Protein AF-A0A662JNM7-F1 (afdb_monomer_lite)

Sequence (121 aa):
MSRSAKPIIVDSPDFQAFLNYARSYYFTLAKLAWDVAQKLADECGIPKDRAIYVWGKVFETFSSPLRYLYNEWDLLPPDYKEKFMSEELKEEIEKAAQEIIAKHVGPLEATSREQPPEETS

pLDDT: mean 78.45, std 18.15, range [36.72, 96.5]

Radius of gyration: 25.41 Å; chains: 1; bounding box: 47×36×95 Å

Foldseek 3Di:
DDDPPDDDPCPDQLNQLLVQVLVVVLVVLLVVLLVVLVVCCVVVVNPPVCSVVSSVVSSVVPDDPSVVSVVVSVVDDVVVSVVSGDPVSVVVVVVVVVVVCVVPPPPPPPPDDDDDDDDDD

Secondary structure (DSSP, 8-state):
-----PPP-TTSHHHHHHHHHHHHHHHHHHHHHHHHHHHHHHHHT--GGGHHHHHHHHHHHH---HHHHHHHHTTS-HHHHGGGS-HHHHHHHHHHHHHHHHHHS-------S--PPP---

Structure (mmCIF, N/CA/C/O backbone):
data_AF-A0A662JNM7-F1
#
_entry.id   AF-A0A662JNM7-F1
#
loop_
_atom_site.group_PDB
_atom_site.id
_atom_site.type_symbol
_atom_site.label_atom_id
_atom_site.label_alt_id
_atom_site.label_comp_id
_atom_site.label_asym_id
_atom_site.label_entity_id
_atom_site.label_seq_id
_atom_site.pdbx_PDB_ins_code
_atom_site.Cartn_x
_atom_site.Cartn_y
_atom_site.Cartn_z
_atom_site.occupancy
_atom_site.B_iso_or_equiv
_atom_site.auth_seq_id
_atom_site.auth_comp_id
_atom_site.auth_asym_id
_atom_site.auth_atom_id
_atom_site.pdbx_PDB_model_num
ATOM 1 N N . MET A 1 1 ? 11.383 -24.200 -9.357 1.00 37.50 1 MET A N 1
ATOM 2 C CA . MET A 1 1 ? 12.669 -23.562 -9.713 1.00 37.50 1 MET A CA 1
ATOM 3 C C . MET A 1 1 ? 12.829 -22.324 -8.846 1.00 37.50 1 MET A C 1
ATOM 5 O O . MET A 1 1 ? 11.963 -21.461 -8.902 1.00 37.50 1 MET A O 1
ATOM 9 N N . SER A 1 2 ? 13.852 -22.271 -7.990 1.00 42.41 2 SER A N 1
ATOM 10 C CA . SER A 1 2 ? 14.138 -21.079 -7.183 1.00 42.41 2 SER A CA 1
ATOM 11 C C . SER A 1 2 ? 14.664 -19.997 -8.122 1.00 42.41 2 SER A C 1
ATOM 13 O O . SER A 1 2 ? 15.745 -20.160 -8.688 1.00 42.41 2 SER A O 1
ATOM 15 N N . ARG A 1 3 ? 13.885 -18.936 -8.372 1.00 55.06 3 ARG A N 1
ATOM 16 C CA . ARG A 1 3 ? 14.429 -17.750 -9.041 1.00 55.06 3 ARG A CA 1
ATOM 17 C C . ARG A 1 3 ? 15.526 -17.217 -8.123 1.00 55.06 3 ARG A C 1
ATOM 19 O O . ARG A 1 3 ? 15.240 -16.872 -6.980 1.00 55.06 3 ARG A O 1
ATOM 26 N N . SER A 1 4 ? 16.766 -17.198 -8.613 1.00 53.25 4 SER A N 1
ATOM 27 C CA . SER A 1 4 ? 17.851 -16.459 -7.969 1.00 53.25 4 SER A CA 1
ATOM 28 C C . SER A 1 4 ? 17.329 -15.055 -7.677 1.00 53.25 4 SER A C 1
ATOM 30 O O . SER A 1 4 ? 16.868 -14.376 -8.598 1.00 53.25 4 SER A O 1
ATOM 32 N N . ALA A 1 5 ? 17.286 -14.675 -6.399 1.00 59.97 5 ALA A N 1
ATOM 33 C CA . ALA A 1 5 ? 16.814 -13.360 -6.004 1.00 59.97 5 ALA A CA 1
ATOM 34 C C . ALA A 1 5 ? 17.767 -12.341 -6.629 1.00 59.97 5 ALA A C 1
ATOM 36 O O . 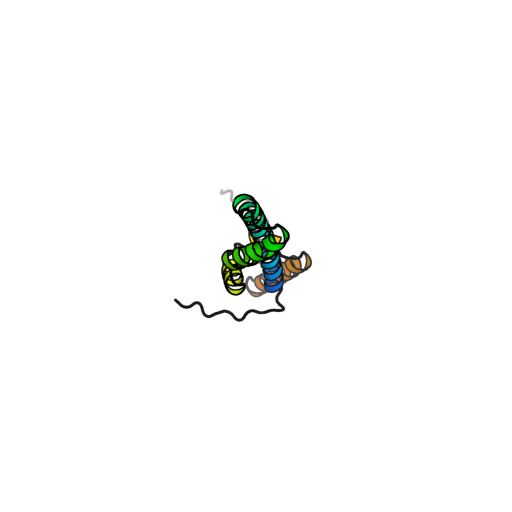ALA A 1 5 ? 18.922 -12.241 -6.212 1.00 59.97 5 ALA A O 1
ATOM 37 N N . LYS A 1 6 ? 17.308 -11.638 -7.672 1.00 63.50 6 LYS A N 1
ATOM 38 C CA . LYS A 1 6 ? 18.079 -10.533 -8.233 1.00 63.50 6 LYS A CA 1
ATOM 39 C C . LYS A 1 6 ? 18.354 -9.542 -7.095 1.00 63.50 6 LYS A C 1
ATOM 41 O O . LYS A 1 6 ? 17.444 -9.277 -6.304 1.00 63.50 6 LYS A O 1
ATOM 46 N N . PRO A 1 7 ? 19.591 -9.042 -6.964 1.00 70.19 7 PRO A N 1
ATOM 47 C CA . PRO A 1 7 ? 19.891 -8.037 -5.959 1.00 70.19 7 PRO A CA 1
ATOM 48 C C . PRO A 1 7 ? 19.016 -6.805 -6.207 1.00 70.19 7 PRO A C 1
ATOM 50 O O . PRO A 1 7 ? 18.925 -6.323 -7.335 1.00 70.19 7 PRO A O 1
ATOM 53 N N . ILE A 1 8 ? 18.354 -6.327 -5.152 1.00 72.94 8 ILE A N 1
ATOM 54 C CA . ILE A 1 8 ? 17.526 -5.121 -5.203 1.00 72.94 8 ILE A CA 1
ATOM 55 C C . ILE A 1 8 ? 18.468 -3.919 -5.275 1.00 72.94 8 ILE A C 1
ATOM 57 O O . ILE A 1 8 ? 19.244 -3.685 -4.348 1.00 72.94 8 ILE A O 1
ATOM 61 N N . ILE A 1 9 ? 18.401 -3.162 -6.369 1.00 78.25 9 ILE A N 1
ATOM 62 C CA . ILE A 1 9 ? 19.182 -1.936 -6.549 1.00 78.25 9 ILE A CA 1
ATOM 63 C C . ILE A 1 9 ? 18.339 -0.768 -6.035 1.00 78.25 9 ILE A C 1
ATOM 65 O O . ILE A 1 9 ? 17.458 -0.270 -6.734 1.00 78.25 9 ILE A O 1
ATOM 69 N N . VAL A 1 10 ? 18.596 -0.367 -4.792 1.00 77.88 10 VAL A N 1
ATOM 70 C CA . VAL A 1 10 ? 17.780 0.605 -4.040 1.00 77.88 10 VAL A CA 1
ATOM 71 C C . VAL A 1 10 ? 17.804 2.006 -4.663 1.00 77.88 10 VAL A C 1
ATOM 73 O O . VAL A 1 10 ? 16.797 2.708 -4.647 1.00 77.88 10 VAL A O 1
ATOM 76 N N . ASP A 1 11 ? 18.913 2.389 -5.289 1.00 77.75 11 ASP A N 1
ATOM 77 C CA . ASP A 1 11 ? 19.062 3.708 -5.919 1.00 77.75 11 ASP A CA 1
ATOM 78 C C . ASP A 1 11 ? 18.636 3.711 -7.395 1.00 77.75 11 ASP A C 1
ATOM 80 O O . ASP A 1 11 ? 18.958 4.632 -8.140 1.00 77.75 11 ASP A O 1
ATOM 84 N N . SER A 1 12 ? 17.937 2.665 -7.847 1.00 81.44 12 SER A N 1
ATOM 85 C CA . SER A 1 12 ? 17.492 2.593 -9.234 1.00 81.44 12 SER A CA 1
ATOM 86 C C . SER A 1 12 ? 16.170 3.333 -9.458 1.00 81.44 12 SER A C 1
ATOM 88 O O . SER A 1 12 ? 15.273 3.290 -8.608 1.00 81.44 12 SER A O 1
ATOM 90 N N . PRO A 1 13 ? 16.006 3.917 -10.654 1.00 81.19 13 PRO A N 1
ATOM 91 C CA . PRO A 1 13 ? 14.729 4.360 -11.183 1.00 81.19 13 PRO A CA 1
ATOM 92 C C . PRO A 1 13 ? 13.546 3.419 -10.913 1.00 81.19 13 PRO A C 1
ATOM 94 O O . PRO A 1 13 ? 12.540 3.802 -10.313 1.00 81.19 13 PRO A O 1
ATOM 97 N N . ASP A 1 14 ? 13.687 2.153 -11.309 1.00 83.75 14 ASP A N 1
ATOM 98 C CA . ASP A 1 14 ? 12.649 1.131 -11.154 1.00 83.75 14 ASP A CA 1
ATOM 99 C C . ASP A 1 14 ? 12.282 0.904 -9.681 1.00 83.75 14 ASP A C 1
ATOM 101 O O . ASP A 1 14 ? 11.104 0.773 -9.347 1.00 83.75 14 ASP A O 1
ATOM 105 N N . PHE A 1 15 ? 13.266 0.949 -8.778 1.00 86.69 15 PHE A N 1
ATOM 106 C CA . PHE A 1 15 ? 13.002 0.826 -7.350 1.00 86.69 15 PHE A CA 1
ATOM 107 C C . PHE A 1 15 ? 12.212 2.019 -6.799 1.00 86.69 15 PHE A C 1
ATOM 109 O O . PHE A 1 15 ? 11.312 1.824 -5.983 1.00 86.69 15 PHE A O 1
ATOM 116 N N . GLN A 1 16 ? 12.466 3.243 -7.271 1.00 87.19 16 GLN A N 1
ATOM 117 C CA . GLN A 1 16 ? 11.658 4.407 -6.888 1.00 87.19 16 GLN A CA 1
ATOM 118 C C . GLN A 1 16 ? 10.210 4.291 -7.387 1.00 87.19 16 GLN A C 1
ATOM 120 O O . GLN A 1 16 ? 9.269 4.566 -6.636 1.00 87.19 16 GLN A O 1
ATOM 125 N N . ALA A 1 17 ? 10.011 3.808 -8.617 1.00 88.62 17 ALA A N 1
ATOM 126 C CA . ALA A 1 17 ? 8.677 3.529 -9.145 1.00 88.62 17 ALA A CA 1
ATOM 127 C C . ALA A 1 17 ? 7.960 2.435 -8.331 1.00 88.62 17 ALA A C 1
ATOM 129 O O . ALA A 1 17 ? 6.794 2.593 -7.955 1.00 88.62 17 ALA A O 1
ATOM 130 N N . PHE A 1 18 ? 8.680 1.378 -7.951 1.00 91.69 18 PHE A N 1
ATOM 131 C CA . PHE A 1 18 ? 8.184 0.361 -7.030 1.00 91.69 18 PHE A CA 1
ATOM 132 C C . PHE A 1 18 ? 7.770 0.952 -5.672 1.00 91.69 18 PHE A C 1
ATOM 134 O O . PHE A 1 18 ? 6.709 0.602 -5.155 1.00 91.69 18 PHE A O 1
ATOM 141 N N . LEU A 1 19 ? 8.553 1.861 -5.082 1.00 91.06 19 LEU A N 1
ATOM 142 C CA . LEU A 1 19 ? 8.190 2.492 -3.807 1.00 91.06 19 LEU A CA 1
ATOM 143 C C . LEU A 1 19 ? 6.892 3.303 -3.919 1.00 91.06 19 LEU A C 1
ATOM 145 O O . LEU A 1 19 ? 6.071 3.279 -2.998 1.00 91.06 19 LEU A O 1
ATOM 149 N N . ASN A 1 20 ? 6.670 3.985 -5.045 1.00 89.75 20 ASN A N 1
ATOM 150 C CA . ASN A 1 20 ? 5.417 4.693 -5.310 1.00 89.75 20 ASN A CA 1
ATOM 151 C C . ASN A 1 20 ? 4.234 3.725 -5.455 1.00 89.75 20 ASN A C 1
ATOM 153 O O . ASN A 1 20 ? 3.171 3.965 -4.873 1.00 89.75 20 ASN A O 1
ATOM 157 N N . TYR A 1 21 ? 4.432 2.609 -6.161 1.00 92.25 21 TYR A N 1
ATOM 158 C CA . TYR A 1 21 ? 3.457 1.522 -6.250 1.00 92.25 21 TYR A CA 1
ATOM 159 C C . TYR A 1 21 ? 3.108 0.957 -4.867 1.00 92.25 21 TYR A C 1
ATOM 161 O O . TYR A 1 21 ? 1.938 0.938 -4.478 1.00 92.25 21 TYR A O 1
ATOM 169 N N . ALA A 1 22 ? 4.117 0.580 -4.080 1.00 93.00 22 ALA A N 1
ATOM 170 C CA . ALA A 1 22 ? 3.937 0.031 -2.741 1.00 93.00 22 ALA A CA 1
ATOM 171 C C . ALA A 1 22 ? 3.220 1.025 -1.815 1.00 93.00 22 ALA A C 1
ATOM 173 O O . ALA A 1 22 ? 2.306 0.645 -1.083 1.00 93.00 22 ALA A O 1
ATOM 174 N N . ARG A 1 23 ? 3.572 2.316 -1.882 1.00 91.56 23 ARG A N 1
ATOM 175 C CA . ARG A 1 23 ? 2.884 3.376 -1.134 1.00 91.56 23 ARG A CA 1
ATOM 176 C C . ARG A 1 23 ? 1.396 3.420 -1.490 1.00 91.56 23 ARG A C 1
ATOM 178 O O . ARG A 1 23 ? 0.560 3.395 -0.589 1.00 91.56 23 ARG A O 1
ATOM 185 N N . SER A 1 24 ? 1.062 3.458 -2.781 1.00 91.19 24 SER A N 1
ATOM 186 C CA . SER A 1 24 ? -0.331 3.472 -3.250 1.00 91.19 24 SER A CA 1
ATOM 187 C C . SER A 1 24 ? -1.111 2.234 -2.786 1.00 91.19 24 SER A C 1
ATOM 189 O O . SER A 1 24 ? -2.234 2.356 -2.285 1.00 91.19 24 SER A O 1
ATOM 191 N N . TYR A 1 25 ? -0.485 1.057 -2.861 1.00 92.94 25 TYR A N 1
ATOM 192 C CA . TYR A 1 25 ? -1.051 -0.199 -2.377 1.00 92.94 25 TYR A CA 1
ATOM 193 C C . TYR A 1 25 ? -1.371 -0.144 -0.875 1.00 92.94 25 TYR A C 1
ATOM 195 O O . TYR A 1 25 ? -2.509 -0.391 -0.472 1.00 92.94 25 TYR A O 1
ATOM 203 N N . TYR A 1 26 ? -0.408 0.250 -0.035 1.00 93.62 26 TYR A N 1
ATOM 204 C CA . TYR A 1 26 ? -0.620 0.293 1.413 1.00 93.62 26 TYR A CA 1
ATOM 205 C C . TYR A 1 26 ? -1.638 1.349 1.842 1.00 93.62 26 TYR A C 1
ATOM 207 O O . TYR A 1 26 ? -2.403 1.086 2.766 1.00 93.62 26 TYR A O 1
ATOM 215 N N . PHE A 1 27 ? -1.715 2.505 1.175 1.00 92.19 27 PHE A N 1
ATOM 216 C CA . PHE A 1 27 ? -2.769 3.486 1.466 1.00 92.19 27 PHE A CA 1
ATOM 217 C C . PHE A 1 27 ? -4.160 2.953 1.124 1.00 92.19 27 PHE A C 1
ATOM 219 O O . PHE A 1 27 ? -5.095 3.125 1.909 1.00 92.19 27 PHE A O 1
ATOM 226 N N . THR A 1 28 ? -4.289 2.266 -0.013 1.00 92.94 28 THR A N 1
ATOM 227 C CA . THR A 1 28 ? -5.539 1.603 -0.405 1.00 92.94 28 THR A CA 1
ATOM 228 C C . THR A 1 28 ? -5.968 0.584 0.647 1.00 92.94 28 THR A C 1
ATOM 230 O O . THR A 1 28 ? -7.108 0.615 1.115 1.00 92.94 28 THR A O 1
ATOM 233 N N . LEU A 1 29 ? -5.041 -0.273 1.083 1.00 94.06 29 LEU A N 1
ATOM 234 C CA . LEU A 1 29 ? -5.317 -1.262 2.121 1.00 94.06 29 LEU A CA 1
ATOM 235 C C . LEU A 1 29 ? -5.616 -0.641 3.484 1.00 94.06 29 LEU A C 1
ATOM 237 O O . LEU A 1 29 ? -6.512 -1.117 4.172 1.00 94.06 29 LEU A O 1
ATOM 241 N N . ALA A 1 30 ? -4.904 0.413 3.879 1.00 94.06 30 ALA A N 1
ATOM 242 C CA . ALA A 1 30 ? -5.138 1.099 5.146 1.00 94.06 30 ALA A CA 1
ATOM 243 C C . ALA A 1 30 ? -6.554 1.677 5.212 1.00 94.06 30 ALA A C 1
ATOM 245 O O . ALA A 1 30 ? -7.215 1.543 6.243 1.00 94.06 30 ALA A O 1
ATOM 246 N N . LYS A 1 31 ? -7.033 2.257 4.104 1.00 95.06 31 LYS A N 1
ATOM 247 C CA . LYS A 1 31 ? -8.407 2.750 3.984 1.00 95.06 31 LYS A CA 1
ATOM 248 C C . LYS A 1 31 ? -9.422 1.610 4.062 1.00 95.06 31 LYS A C 1
ATOM 250 O O . LYS A 1 31 ? -10.337 1.681 4.873 1.00 95.06 31 LYS A O 1
ATOM 255 N N . LEU A 1 32 ? -9.225 0.538 3.292 1.00 95.38 32 LEU A N 1
ATOM 256 C CA . LEU A 1 32 ? -10.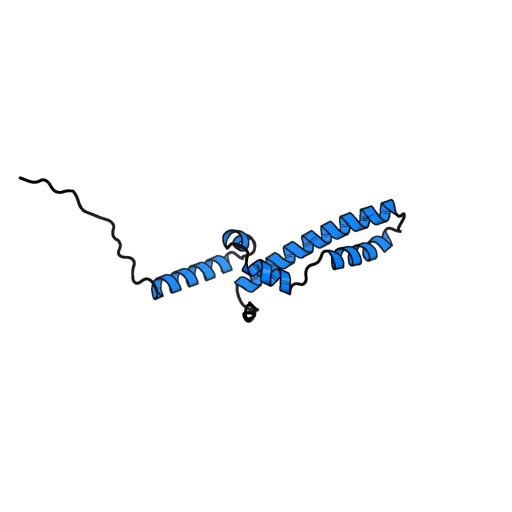113 -0.629 3.330 1.00 95.38 32 LEU A CA 1
ATOM 257 C C . LEU A 1 32 ? -10.181 -1.245 4.736 1.00 95.38 32 LEU A C 1
ATOM 259 O O . LEU A 1 32 ? -11.263 -1.535 5.240 1.00 95.38 32 LEU A O 1
ATOM 263 N N . ALA A 1 33 ? -9.031 -1.414 5.387 1.00 95.69 33 ALA A N 1
ATOM 264 C CA . ALA A 1 33 ? -8.955 -1.922 6.750 1.00 95.69 33 ALA A CA 1
ATOM 265 C C . ALA A 1 33 ? -9.700 -1.013 7.737 1.00 95.69 33 ALA A C 1
ATOM 267 O O . ALA A 1 33 ? -10.297 -1.507 8.692 1.00 95.69 33 ALA A O 1
ATOM 268 N N . TRP A 1 34 ? -9.678 0.306 7.516 1.00 96.12 34 TRP A N 1
ATOM 269 C CA . TRP A 1 34 ? -10.377 1.268 8.367 1.00 96.12 34 TRP A CA 1
ATOM 270 C C . TRP A 1 34 ? -11.889 1.161 8.210 1.00 96.12 34 TRP A C 1
ATOM 272 O O . TRP A 1 34 ? -12.596 1.083 9.214 1.00 96.12 34 TRP A O 1
ATOM 282 N N . ASP A 1 35 ? -12.371 1.065 6.973 1.00 95.50 35 ASP A N 1
ATOM 283 C CA . ASP A 1 35 ? -13.796 0.898 6.680 1.00 95.50 35 ASP A CA 1
ATOM 284 C C . ASP A 1 35 ? -14.343 -0.394 7.317 1.00 95.50 35 ASP A C 1
ATOM 286 O O . ASP A 1 35 ? -15.405 -0.391 7.945 1.00 95.50 35 ASP A O 1
ATOM 290 N N . VAL A 1 36 ? -13.577 -1.491 7.241 1.00 95.56 36 VAL A N 1
ATOM 291 C CA . VAL A 1 36 ? -13.911 -2.761 7.909 1.00 95.56 36 VAL A CA 1
ATOM 292 C C . VAL A 1 36 ? -13.909 -2.611 9.433 1.00 95.56 36 VAL A C 1
ATOM 294 O O . VAL A 1 36 ? -14.832 -3.084 10.096 1.00 95.56 36 VAL A O 1
ATOM 297 N N . ALA A 1 37 ? -12.900 -1.947 10.001 1.00 95.81 37 ALA A N 1
ATOM 298 C CA . ALA A 1 37 ? -12.782 -1.769 11.444 1.00 95.81 37 ALA A CA 1
ATOM 299 C C . ALA A 1 37 ? -13.911 -0.911 12.033 1.00 95.81 37 ALA A C 1
ATOM 301 O O . ALA A 1 37 ? -14.428 -1.251 13.096 1.00 95.81 37 ALA A O 1
ATOM 302 N N . GLN A 1 38 ? -14.315 0.163 11.346 1.00 95.12 38 GLN A N 1
ATOM 303 C CA . GLN A 1 38 ? -15.456 0.993 11.748 1.00 95.12 38 GLN A CA 1
ATOM 304 C C . GLN A 1 38 ? -16.748 0.179 11.758 1.00 95.12 38 GLN A C 1
ATOM 306 O O . GLN A 1 38 ? -17.453 0.161 12.764 1.00 95.12 38 GLN A O 1
ATOM 311 N N . LYS A 1 39 ? -17.011 -0.566 10.678 1.00 95.69 39 LYS A N 1
ATOM 312 C CA . LYS A 1 39 ? -18.204 -1.410 10.582 1.00 95.69 39 LYS A CA 1
ATOM 313 C C . LYS A 1 39 ? -18.256 -2.463 11.691 1.00 95.69 39 LYS A C 1
ATOM 315 O O . LYS A 1 39 ? -19.291 -2.623 12.330 1.00 95.69 39 LYS A O 1
ATOM 320 N N . LEU A 1 40 ? -17.140 -3.144 11.958 1.00 94.25 40 LEU A N 1
ATOM 321 C CA . LEU A 1 40 ? -17.068 -4.133 13.035 1.00 94.25 40 LEU A CA 1
ATOM 322 C C . LEU A 1 40 ? -17.270 -3.487 14.412 1.00 94.25 40 LEU A C 1
ATOM 324 O O . LEU A 1 40 ? -17.920 -4.068 15.278 1.00 94.25 40 LEU A O 1
ATOM 328 N N . ALA A 1 41 ? -16.721 -2.287 14.620 1.00 94.75 41 ALA A N 1
ATOM 329 C CA . ALA A 1 41 ? -16.893 -1.573 15.874 1.00 94.75 41 ALA A CA 1
ATOM 330 C C . ALA A 1 41 ? -18.360 -1.205 16.127 1.00 94.75 41 ALA A C 1
ATOM 332 O O . ALA A 1 41 ? -18.854 -1.434 17.231 1.00 94.75 41 ALA A O 1
ATOM 333 N N . ASP A 1 42 ? -19.060 -0.720 15.101 1.00 94.94 42 ASP A N 1
ATOM 334 C CA . ASP A 1 42 ? -20.482 -0.387 15.186 1.00 94.94 42 ASP A CA 1
ATOM 335 C C . ASP A 1 42 ? -21.344 -1.638 15.446 1.00 94.94 42 ASP A C 1
ATOM 337 O O . ASP A 1 42 ? -22.196 -1.628 16.334 1.00 94.94 42 ASP A O 1
ATOM 341 N N . GLU A 1 43 ? -21.096 -2.743 14.732 1.00 96.50 43 GLU A N 1
ATOM 342 C CA . GLU A 1 43 ? -21.876 -3.986 14.861 1.00 96.50 43 GLU A CA 1
ATOM 343 C C . GLU A 1 43 ? -21.649 -4.713 16.196 1.00 96.50 43 GLU A C 1
ATOM 345 O O . GLU A 1 43 ? -22.567 -5.337 16.729 1.00 96.50 43 GLU A O 1
ATOM 350 N N . CYS A 1 44 ? -20.440 -4.638 16.758 1.00 95.38 44 CYS A N 1
ATOM 351 C CA . CYS A 1 44 ? -20.085 -5.310 18.011 1.00 95.38 44 CYS A CA 1
ATOM 352 C C . CYS A 1 44 ? -20.153 -4.396 19.247 1.00 95.38 44 CYS A C 1
ATOM 354 O O . CYS A 1 44 ? -19.787 -4.831 20.340 1.00 95.38 44 CYS A O 1
ATOM 356 N N . GLY A 1 45 ? -20.587 -3.140 19.098 1.00 94.31 45 GLY A N 1
ATOM 357 C CA . GLY A 1 45 ? -20.644 -2.174 20.200 1.00 94.31 45 GLY A CA 1
ATOM 358 C C . GLY A 1 45 ? -19.268 -1.835 20.788 1.00 94.31 45 GLY A C 1
ATOM 359 O O . GLY A 1 45 ? -19.149 -1.560 21.983 1.00 94.31 45 GLY A O 1
ATOM 360 N N . ILE A 1 46 ? -18.213 -1.885 19.971 1.00 93.62 46 ILE A N 1
ATOM 361 C CA . ILE A 1 46 ? -16.855 -1.534 20.389 1.00 93.62 46 ILE A CA 1
ATOM 362 C C . ILE A 1 46 ? -16.758 -0.002 20.477 1.00 93.62 46 ILE A C 1
ATOM 364 O O . ILE A 1 46 ? -17.136 0.691 19.531 1.00 93.62 46 ILE A O 1
ATOM 368 N N . PRO A 1 47 ? -16.207 0.554 21.570 1.00 93.81 47 PRO A N 1
ATOM 369 C CA . PRO A 1 47 ? -15.936 1.984 21.666 1.00 93.81 47 PRO A CA 1
ATOM 370 C C . PRO A 1 47 ? -15.106 2.505 20.482 1.00 93.81 47 PRO A C 1
ATOM 372 O O . PRO A 1 47 ? -14.117 1.885 20.086 1.00 93.81 47 PRO A O 1
ATOM 375 N N . LYS A 1 48 ? -15.490 3.655 19.911 1.00 84.69 48 LYS A N 1
ATOM 376 C CA . LYS A 1 48 ? -14.863 4.195 18.687 1.00 84.69 48 LYS A CA 1
ATOM 377 C C . LYS A 1 48 ? -13.369 4.486 18.838 1.00 84.69 48 LYS A C 1
ATOM 379 O O . LYS A 1 48 ? -12.616 4.303 17.886 1.00 84.69 48 LYS A O 1
ATOM 384 N N . ASP A 1 49 ? -12.927 4.880 20.028 1.00 89.81 49 ASP A N 1
ATOM 385 C CA . ASP A 1 49 ? -11.514 5.068 20.379 1.00 89.81 49 ASP A CA 1
ATOM 386 C C . ASP A 1 49 ? -10.707 3.762 20.301 1.00 89.81 49 ASP A C 1
ATOM 388 O O . ASP A 1 49 ? -9.495 3.792 20.094 1.00 89.81 49 ASP A O 1
ATOM 392 N N . ARG A 1 50 ? -11.374 2.604 20.387 1.00 92.12 50 ARG A N 1
ATOM 393 C CA . ARG A 1 50 ? -10.754 1.283 20.238 1.00 92.12 50 ARG A CA 1
ATOM 394 C C . ARG A 1 50 ? -10.779 0.736 18.813 1.00 92.12 50 ARG A C 1
ATOM 396 O O . ARG A 1 50 ? -10.090 -0.250 18.548 1.00 92.12 50 ARG A O 1
ATOM 403 N N . ALA A 1 51 ? -11.492 1.376 17.884 1.00 92.44 51 ALA A N 1
ATOM 404 C CA . ALA A 1 51 ? -11.533 0.953 16.482 1.00 92.44 51 ALA A CA 1
ATOM 405 C C . ALA A 1 51 ? -10.136 0.951 15.832 1.00 92.44 51 ALA A C 1
ATOM 407 O O . ALA A 1 51 ? -9.873 0.148 14.941 1.00 92.44 51 ALA A O 1
ATOM 408 N N . ILE A 1 52 ? -9.204 1.775 16.328 1.00 93.75 52 ILE A N 1
ATOM 409 C CA . ILE A 1 52 ? -7.809 1.796 15.868 1.00 93.75 52 ILE A CA 1
ATOM 410 C C . ILE A 1 52 ? -7.062 0.475 16.127 1.00 93.75 52 ILE A C 1
ATOM 412 O O . ILE A 1 52 ? -6.225 0.072 15.322 1.00 93.75 52 ILE A O 1
ATOM 416 N N . TYR A 1 53 ? -7.387 -0.247 17.204 1.00 94.50 53 TYR A N 1
ATOM 417 C CA . TYR A 1 53 ? -6.773 -1.550 17.491 1.00 94.50 53 TYR A CA 1
ATOM 418 C C . TYR A 1 53 ? -7.304 -2.638 16.556 1.00 94.50 53 TYR A C 1
ATOM 420 O O . TYR A 1 53 ? -6.540 -3.481 16.087 1.00 94.50 53 TYR A O 1
ATOM 428 N N . VAL A 1 54 ? -8.606 -2.590 16.256 1.00 94.25 54 VAL A N 1
ATOM 429 C CA . VAL A 1 54 ? -9.236 -3.463 15.256 1.00 94.25 54 VAL A CA 1
ATOM 430 C C . VAL A 1 54 ? -8.628 -3.187 13.885 1.00 94.25 54 VAL A C 1
ATOM 432 O O . VAL A 1 54 ? -8.192 -4.117 13.213 1.00 94.25 54 VAL A O 1
ATOM 435 N N . TRP A 1 55 ? -8.518 -1.910 13.511 1.00 95.94 55 TRP A N 1
ATOM 436 C CA . TRP A 1 55 ? -7.867 -1.479 12.279 1.00 95.94 55 TRP A CA 1
ATOM 437 C C . TRP A 1 55 ? -6.459 -2.048 12.145 1.00 95.94 55 TRP A C 1
ATOM 439 O O . TRP A 1 55 ? -6.162 -2.643 11.116 1.00 95.94 55 TRP A O 1
ATOM 449 N N . GLY A 1 56 ? -5.622 -1.937 13.184 1.00 93.56 56 GLY A N 1
ATOM 450 C CA . GLY A 1 56 ? -4.260 -2.472 13.151 1.00 93.56 56 GLY A CA 1
ATOM 451 C C . GLY A 1 56 ? -4.229 -3.971 12.845 1.00 93.56 56 GLY A C 1
ATOM 452 O O . GLY A 1 56 ? -3.454 -4.412 12.003 1.00 93.56 56 GLY A O 1
ATOM 453 N N . LYS A 1 57 ? -5.137 -4.752 13.445 1.00 94.50 57 LYS A N 1
ATOM 454 C CA . LYS A 1 57 ? -5.239 -6.202 13.202 1.00 94.50 57 LYS A CA 1
ATOM 455 C C . LYS A 1 57 ? -5.738 -6.540 11.800 1.00 94.50 57 LYS A C 1
ATOM 457 O O . LYS A 1 57 ? -5.214 -7.453 11.162 1.00 94.50 57 LYS A O 1
ATOM 462 N N . VAL A 1 58 ? -6.731 -5.804 11.308 1.00 94.06 58 VAL A N 1
ATOM 463 C CA . VAL A 1 58 ? -7.248 -5.976 9.944 1.00 94.06 58 VAL A CA 1
ATOM 464 C C . VAL A 1 58 ? -6.181 -5.586 8.920 1.00 94.06 58 VAL A C 1
ATOM 466 O O . VAL A 1 58 ? -5.952 -6.322 7.962 1.00 94.06 58 VAL A O 1
ATOM 469 N N . PHE A 1 59 ? -5.482 -4.473 9.146 1.00 94.81 59 PHE A N 1
ATOM 470 C CA . PHE A 1 59 ? -4.402 -4.013 8.284 1.00 94.81 59 PHE A CA 1
ATOM 471 C C . PHE A 1 59 ? -3.263 -5.028 8.234 1.00 94.81 59 PHE A C 1
ATOM 473 O O . PHE A 1 59 ? -2.900 -5.427 7.138 1.00 94.81 59 PHE A O 1
ATOM 480 N N . GLU A 1 60 ? -2.774 -5.516 9.380 1.00 92.12 60 GLU A N 1
ATOM 481 C CA . GLU A 1 60 ? -1.759 -6.583 9.446 1.00 92.12 60 GLU A CA 1
ATOM 482 C C . GLU A 1 60 ? -2.173 -7.828 8.644 1.00 92.12 60 GLU A C 1
ATOM 484 O O . GLU A 1 60 ? -1.338 -8.453 7.994 1.00 92.12 60 GLU A O 1
ATOM 489 N N . THR A 1 61 ? -3.465 -8.169 8.661 1.00 90.69 61 THR A N 1
ATOM 490 C CA . THR A 1 61 ? -4.009 -9.337 7.952 1.00 90.69 61 THR A CA 1
ATOM 491 C C . THR A 1 61 ? -4.051 -9.134 6.436 1.00 90.69 61 THR A C 1
ATOM 493 O O . THR A 1 61 ? -3.777 -10.067 5.684 1.00 90.69 61 THR A O 1
ATOM 496 N N . PHE A 1 62 ? -4.401 -7.933 5.969 1.00 87.62 62 PHE A N 1
ATOM 497 C CA . PHE A 1 62 ? -4.489 -7.627 4.537 1.00 87.62 62 PHE A CA 1
ATOM 498 C C . PHE A 1 62 ? -3.164 -7.172 3.927 1.00 87.62 62 PHE A C 1
ATOM 500 O O . PHE A 1 62 ? -2.962 -7.318 2.722 1.00 87.62 62 PHE A O 1
ATOM 507 N N . SER A 1 63 ? -2.266 -6.604 4.729 1.00 89.81 63 SER A N 1
ATOM 508 C CA . SER A 1 63 ? -1.005 -6.056 4.254 1.00 89.81 63 SER A CA 1
ATOM 509 C C . SER A 1 63 ? -0.062 -7.175 3.830 1.00 89.81 63 SER A C 1
ATOM 511 O O . SER A 1 63 ? 0.426 -7.949 4.652 1.00 89.81 63 SER A O 1
ATOM 513 N N . SER A 1 64 ? 0.235 -7.238 2.535 1.00 86.25 64 SER A N 1
ATOM 514 C CA . SER A 1 64 ? 1.298 -8.104 2.034 1.00 86.25 64 SER A CA 1
ATOM 515 C C . SER A 1 64 ? 2.672 -7.567 2.466 1.00 86.25 64 SER A C 1
ATOM 517 O O . SER A 1 64 ? 2.887 -6.351 2.421 1.00 86.25 64 SER A O 1
ATOM 519 N N . PRO A 1 65 ? 3.633 -8.422 2.865 1.00 89.31 65 PRO A N 1
ATOM 520 C CA . PRO A 1 65 ? 5.024 -8.024 3.045 1.00 89.31 65 PRO A CA 1
ATOM 521 C C . PRO A 1 65 ? 5.597 -7.324 1.807 1.00 89.31 65 PRO A C 1
ATOM 523 O O . PRO A 1 65 ? 5.413 -7.783 0.679 1.00 89.31 65 PRO A O 1
ATOM 526 N N . LEU A 1 66 ? 6.389 -6.269 2.019 1.00 87.38 66 LEU A N 1
ATOM 527 C CA . LEU A 1 66 ? 6.967 -5.452 0.942 1.00 87.38 66 LEU A CA 1
ATOM 528 C C . LEU A 1 66 ? 7.748 -6.282 -0.093 1.00 87.38 66 LEU A C 1
ATOM 530 O O . LEU A 1 66 ? 7.714 -6.000 -1.287 1.00 87.38 66 LEU A O 1
ATOM 534 N N . ARG A 1 67 ? 8.406 -7.359 0.351 1.00 84.88 67 ARG A N 1
ATOM 535 C CA . ARG A 1 67 ? 9.133 -8.287 -0.527 1.00 84.88 67 ARG A CA 1
ATOM 536 C C . ARG A 1 67 ? 8.226 -8.987 -1.543 1.00 84.88 67 ARG A C 1
ATOM 538 O O . ARG A 1 67 ? 8.658 -9.240 -2.662 1.00 84.88 67 ARG A O 1
ATOM 545 N N . TYR A 1 68 ? 6.997 -9.327 -1.167 1.00 88.56 68 TYR A N 1
ATOM 546 C CA . TYR A 1 68 ? 6.054 -9.949 -2.094 1.00 88.56 68 TYR A CA 1
ATOM 547 C C . TYR A 1 68 ? 5.503 -8.935 -3.089 1.00 88.56 68 TYR A C 1
ATOM 549 O O . TYR A 1 68 ? 5.397 -9.270 -4.263 1.00 88.56 68 TYR A O 1
ATOM 557 N N . LEU A 1 69 ? 5.275 -7.690 -2.659 1.00 89.75 69 LEU A N 1
ATOM 558 C CA . LEU A 1 69 ? 4.934 -6.602 -3.578 1.00 89.75 69 LEU A CA 1
ATOM 559 C C . LEU A 1 69 ? 6.047 -6.335 -4.593 1.00 89.75 69 LEU A C 1
ATOM 561 O O . LEU A 1 69 ? 5.748 -6.046 -5.742 1.00 89.75 69 LEU A O 1
ATOM 565 N N . TYR A 1 70 ? 7.318 -6.463 -4.201 1.00 88.75 70 TYR A N 1
ATOM 566 C CA . TYR A 1 70 ? 8.432 -6.331 -5.144 1.00 88.75 70 TYR A CA 1
ATOM 567 C C . TYR A 1 70 ? 8.451 -7.470 -6.176 1.00 88.75 70 TYR A C 1
ATOM 569 O O . TYR A 1 70 ? 8.616 -7.239 -7.369 1.00 88.75 70 TYR A O 1
ATOM 577 N N . ASN A 1 71 ? 8.195 -8.706 -5.741 1.00 87.81 71 ASN A N 1
ATOM 578 C CA . ASN A 1 71 ? 8.075 -9.833 -6.669 1.00 87.81 71 ASN A CA 1
ATOM 579 C C . ASN A 1 71 ? 6.881 -9.676 -7.625 1.00 87.81 71 ASN A C 1
ATOM 581 O O . ASN A 1 71 ? 6.958 -10.109 -8.770 1.00 87.81 71 ASN A O 1
ATOM 585 N N . GLU A 1 72 ? 5.771 -9.109 -7.151 1.00 88.81 72 GLU A N 1
ATOM 586 C CA . GLU A 1 72 ? 4.612 -8.789 -7.984 1.00 88.81 72 GLU A CA 1
ATOM 587 C C . GLU A 1 72 ? 4.940 -7.662 -8.963 1.00 88.81 72 GLU A C 1
ATOM 589 O O . GLU A 1 72 ? 4.648 -7.789 -10.149 1.00 88.81 72 GLU A O 1
ATOM 594 N N . TRP A 1 73 ? 5.627 -6.614 -8.497 1.00 89.88 73 TRP A N 1
ATOM 595 C CA . TRP A 1 73 ? 6.127 -5.528 -9.332 1.00 89.88 73 TRP A CA 1
ATOM 596 C C . TRP A 1 73 ? 6.936 -6.061 -10.510 1.00 89.88 73 TRP A C 1
ATOM 598 O O . TRP A 1 73 ? 6.668 -5.687 -11.645 1.00 89.88 73 TRP A O 1
ATOM 608 N N . ASP A 1 74 ? 7.852 -7.002 -10.295 1.00 86.44 74 ASP A N 1
ATOM 609 C CA . ASP A 1 74 ? 8.633 -7.630 -11.371 1.00 86.44 74 ASP A CA 1
ATOM 610 C C . ASP A 1 74 ? 7.785 -8.327 -12.451 1.00 86.44 74 ASP A C 1
ATOM 612 O O . ASP A 1 74 ? 8.263 -8.532 -13.567 1.00 86.44 74 ASP A O 1
ATOM 616 N N . LEU A 1 75 ? 6.545 -8.703 -12.135 1.00 88.25 75 LEU A N 1
ATOM 617 C CA . LEU A 1 75 ? 5.621 -9.385 -13.042 1.00 88.25 75 LEU A CA 1
ATOM 618 C C . LEU A 1 75 ? 4.625 -8.435 -13.720 1.00 88.25 75 LEU A C 1
ATOM 620 O O . LEU A 1 75 ? 3.951 -8.855 -14.661 1.00 88.25 75 LEU A O 1
ATOM 624 N N . LEU A 1 76 ? 4.514 -7.186 -13.258 1.00 89.25 76 LEU A N 1
ATOM 625 C CA . LEU A 1 76 ? 3.601 -6.208 -13.843 1.00 89.25 76 LEU A CA 1
ATOM 626 C C . LEU A 1 76 ? 4.067 -5.795 -15.246 1.00 89.25 76 LEU A C 1
ATOM 628 O O . LEU A 1 76 ? 5.271 -5.640 -15.480 1.00 89.25 76 LEU A O 1
ATOM 632 N N . PRO A 1 77 ? 3.128 -5.586 -16.181 1.00 87.69 77 PRO A N 1
ATOM 633 C CA . PRO A 1 77 ? 3.474 -5.162 -17.524 1.00 87.69 77 PRO A CA 1
ATOM 634 C C . PRO A 1 77 ? 3.969 -3.694 -17.518 1.00 87.69 77 PRO A C 1
ATOM 636 O O . PRO A 1 77 ? 3.585 -2.920 -16.631 1.00 87.69 77 PRO A O 1
ATOM 639 N N . PRO A 1 78 ? 4.862 -3.302 -18.452 1.00 84.69 78 PRO A N 1
ATOM 640 C CA . PRO A 1 78 ? 5.521 -1.990 -18.423 1.00 84.69 78 PRO A CA 1
ATOM 641 C C . PRO A 1 78 ? 4.558 -0.795 -18.456 1.00 84.69 78 PRO A C 1
ATOM 643 O O . PRO A 1 78 ? 4.728 0.150 -17.691 1.00 84.69 78 PRO A O 1
ATOM 646 N N . ASP A 1 79 ? 3.500 -0.889 -19.257 1.00 86.94 79 ASP A N 1
ATOM 647 C CA . ASP A 1 79 ? 2.419 0.097 -19.388 1.00 86.94 79 ASP A CA 1
ATOM 648 C C . ASP A 1 79 ? 1.718 0.395 -18.052 1.00 8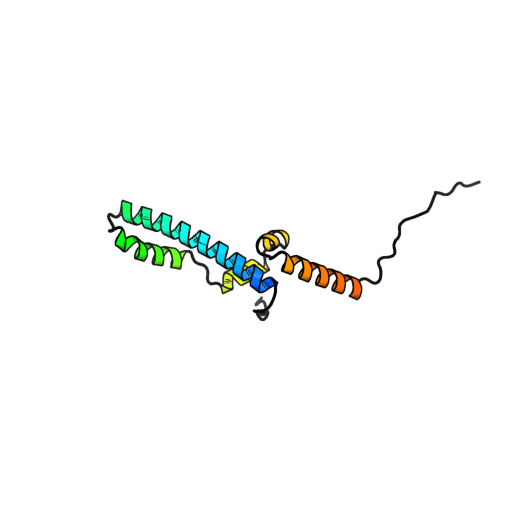6.94 79 ASP A C 1
ATOM 650 O O . ASP A 1 79 ? 1.310 1.521 -17.762 1.00 86.94 79 ASP A O 1
ATOM 654 N N . TYR A 1 80 ? 1.594 -0.611 -17.187 1.00 86.88 80 TYR A N 1
ATOM 655 C CA . TYR A 1 80 ? 1.045 -0.415 -15.854 1.00 86.88 80 TYR A CA 1
ATOM 656 C C . TYR A 1 80 ? 2.046 0.270 -14.916 1.00 86.88 80 TYR A C 1
ATOM 658 O O . TYR A 1 80 ? 1.650 1.099 -14.090 1.00 86.88 80 TYR A O 1
ATOM 666 N N . LYS A 1 81 ? 3.339 -0.051 -15.047 1.00 87.12 81 LYS A N 1
ATOM 667 C CA . LYS A 1 81 ? 4.416 0.527 -14.229 1.00 87.12 81 LYS A CA 1
ATOM 668 C C . LYS A 1 81 ? 4.626 2.014 -14.499 1.00 87.12 81 LYS A C 1
ATOM 670 O O . LYS A 1 81 ? 4.931 2.745 -13.559 1.00 87.12 81 LYS A O 1
ATOM 675 N N . GLU A 1 82 ? 4.392 2.472 -15.729 1.00 84.81 82 GLU A N 1
ATOM 676 C CA . GLU A 1 82 ? 4.507 3.884 -16.132 1.00 84.81 82 GLU A CA 1
ATOM 677 C C . GLU A 1 82 ? 3.711 4.847 -15.241 1.00 84.81 82 GLU A C 1
ATOM 679 O O . GLU A 1 82 ? 4.122 5.989 -15.044 1.00 84.81 82 GLU A O 1
ATOM 684 N N . LYS A 1 83 ? 2.605 4.386 -14.643 1.00 87.25 83 LYS A N 1
ATOM 685 C CA . LYS A 1 83 ? 1.767 5.174 -13.719 1.00 87.25 83 LYS A CA 1
ATOM 686 C C . LYS A 1 83 ? 2.485 5.575 -12.431 1.00 87.25 83 LYS A C 1
ATOM 688 O O . LYS A 1 83 ? 2.033 6.482 -11.738 1.00 87.25 83 LYS A O 1
ATOM 693 N N . PHE A 1 84 ? 3.553 4.864 -12.084 1.00 86.12 84 PHE A N 1
ATOM 694 C CA . PHE A 1 84 ? 4.301 5.043 -10.841 1.00 86.12 84 PHE A CA 1
ATOM 695 C C . PHE A 1 84 ? 5.704 5.621 -11.076 1.00 86.12 84 PHE A C 1
ATOM 697 O O . PHE A 1 84 ? 6.407 5.926 -10.109 1.00 86.12 84 PHE A O 1
ATOM 704 N N . MET A 1 85 ? 6.094 5.791 -12.343 1.00 84.12 85 MET A N 1
ATOM 705 C CA . MET A 1 85 ? 7.347 6.415 -12.763 1.00 84.12 85 MET A CA 1
ATOM 706 C C . MET A 1 85 ? 7.211 7.944 -12.773 1.00 84.12 85 MET A C 1
ATOM 708 O O . MET A 1 85 ? 6.173 8.469 -13.175 1.00 84.12 85 MET A O 1
ATOM 712 N N . SER A 1 86 ? 8.252 8.669 -12.346 1.00 77.00 86 SER A N 1
ATOM 713 C CA . SER A 1 86 ? 8.329 10.121 -12.569 1.00 77.00 86 SER A CA 1
ATOM 714 C C . SER A 1 86 ? 8.663 10.427 -14.034 1.00 77.00 86 SER A C 1
ATOM 716 O O . SER A 1 86 ? 9.208 9.579 -14.736 1.00 77.00 86 SER A O 1
ATOM 718 N N . GLU A 1 87 ? 8.347 11.635 -14.508 1.00 72.88 87 GLU A N 1
ATOM 719 C CA . GLU A 1 87 ? 8.658 12.045 -15.890 1.00 72.88 87 GLU A CA 1
ATOM 720 C C . GLU A 1 87 ? 10.170 12.024 -16.173 1.00 72.88 87 GLU A C 1
ATOM 722 O O . GLU A 1 87 ? 10.592 11.474 -17.184 1.00 72.88 87 GLU A O 1
ATOM 727 N N . GLU A 1 88 ? 10.996 12.479 -15.225 1.00 66.81 88 GLU A N 1
ATOM 728 C CA . GLU A 1 88 ? 12.467 12.362 -15.298 1.00 66.81 88 GLU A CA 1
ATOM 729 C C . GLU A 1 88 ? 12.925 10.905 -15.484 1.00 66.81 88 GLU A C 1
ATOM 731 O O . GLU A 1 88 ? 13.865 10.615 -16.220 1.00 66.81 88 GLU A O 1
ATOM 736 N N . LEU A 1 89 ? 12.213 9.966 -14.861 1.00 65.94 89 LEU A N 1
ATOM 737 C CA . LEU A 1 89 ? 12.502 8.542 -14.950 1.00 65.94 89 LEU A CA 1
ATOM 738 C C . LEU A 1 89 ? 12.224 7.959 -16.330 1.00 65.94 89 LEU A C 1
ATOM 740 O O . LEU A 1 89 ? 12.955 7.094 -16.814 1.00 65.94 89 LEU A O 1
ATOM 744 N N . LYS A 1 90 ? 11.118 8.400 -16.934 1.00 69.44 90 LYS A N 1
ATOM 745 C CA . LYS A 1 90 ? 10.704 7.956 -18.263 1.00 69.44 90 LYS A CA 1
ATOM 746 C C . LYS A 1 90 ? 11.750 8.375 -19.289 1.00 69.44 90 LYS A C 1
ATOM 748 O O . LYS A 1 90 ? 12.152 7.550 -20.104 1.00 69.44 90 LYS A O 1
ATOM 753 N N . GLU A 1 91 ? 12.263 9.600 -19.173 1.00 73.69 91 GLU A N 1
ATOM 754 C CA . GLU A 1 91 ? 13.336 10.107 -20.030 1.00 73.69 91 GLU A CA 1
ATOM 755 C C . GLU A 1 91 ? 14.655 9.330 -19.863 1.00 73.69 91 GLU A C 1
ATOM 757 O O . GLU A 1 91 ? 15.328 9.043 -20.856 1.00 73.69 91 GLU A O 1
ATOM 762 N N . GLU A 1 92 ? 15.039 8.954 -18.636 1.00 70.50 92 GLU A N 1
ATOM 763 C 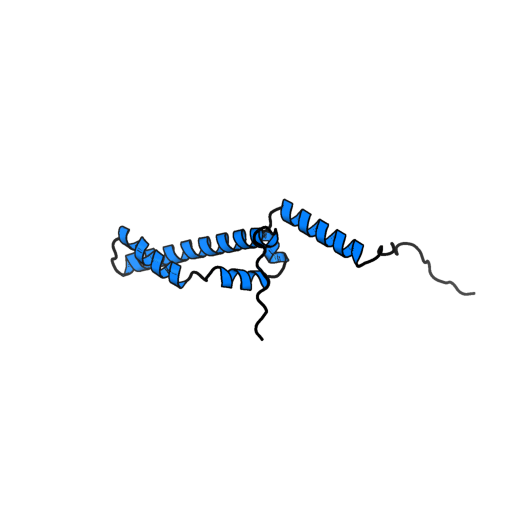CA . GLU A 1 92 ? 16.235 8.130 -18.393 1.00 70.50 92 GLU A CA 1
ATOM 764 C C . GLU A 1 92 ? 16.108 6.724 -18.992 1.00 70.50 92 GLU A C 1
ATOM 766 O O . GLU A 1 92 ? 17.049 6.227 -19.617 1.00 70.50 92 GLU A O 1
ATOM 771 N N . ILE A 1 93 ? 14.942 6.091 -18.837 1.00 68.12 93 ILE A N 1
ATOM 772 C CA . ILE A 1 93 ? 14.657 4.768 -19.407 1.00 68.12 93 ILE A CA 1
ATOM 773 C C . ILE A 1 93 ? 14.661 4.835 -20.935 1.00 68.12 93 ILE A C 1
ATOM 775 O O . ILE A 1 93 ? 15.240 3.960 -21.579 1.00 68.12 93 ILE A O 1
ATOM 779 N N . GLU A 1 94 ? 14.063 5.871 -21.521 1.00 72.56 94 GLU A N 1
ATOM 780 C CA . GLU A 1 94 ? 14.036 6.058 -22.969 1.00 72.56 94 GLU A CA 1
ATOM 781 C C . GLU A 1 94 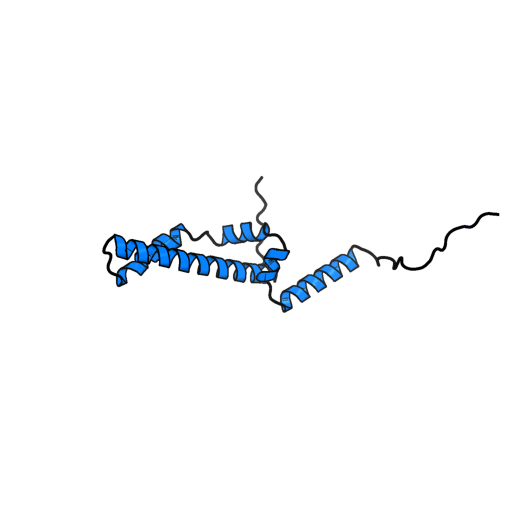? 15.444 6.291 -23.530 1.00 72.56 94 GLU A C 1
ATOM 783 O O . GLU A 1 94 ? 15.829 5.637 -24.501 1.00 72.56 94 GLU A O 1
ATOM 788 N N . LYS A 1 95 ? 16.265 7.126 -22.878 1.00 76.06 95 LYS A N 1
ATOM 789 C CA . LYS A 1 95 ? 17.680 7.305 -23.246 1.00 76.06 95 LYS A CA 1
ATOM 790 C C . LYS A 1 95 ? 18.470 6.006 -23.137 1.00 76.06 95 LYS A C 1
ATOM 792 O O . LYS A 1 95 ? 19.190 5.656 -24.069 1.00 76.06 95 LYS A O 1
ATOM 797 N N . ALA A 1 96 ? 18.316 5.260 -22.044 1.00 72.75 96 ALA A N 1
ATOM 798 C CA . ALA A 1 96 ? 18.990 3.977 -21.872 1.00 72.75 96 ALA A CA 1
ATOM 799 C C . ALA A 1 96 ? 18.554 2.960 -22.941 1.00 72.75 96 ALA A C 1
ATOM 801 O O . ALA A 1 96 ? 19.392 2.247 -23.495 1.00 72.75 96 ALA A O 1
ATOM 802 N N . ALA A 1 97 ? 17.263 2.919 -23.283 1.00 70.44 97 ALA A N 1
ATOM 803 C CA . ALA A 1 97 ? 16.741 2.082 -24.357 1.00 70.44 97 ALA A CA 1
ATOM 804 C C . ALA A 1 97 ? 17.317 2.492 -25.722 1.00 70.44 97 ALA A C 1
ATOM 806 O O . ALA A 1 97 ? 17.782 1.627 -26.463 1.00 70.44 97 ALA A O 1
ATOM 807 N N . GLN A 1 98 ? 17.364 3.791 -26.031 1.00 71.88 98 GLN A N 1
ATOM 808 C CA . GLN A 1 98 ? 17.970 4.320 -27.257 1.00 71.88 98 GLN A CA 1
ATOM 809 C C . GLN A 1 98 ? 19.468 4.000 -27.340 1.00 71.88 98 GLN A C 1
ATOM 811 O O . GLN A 1 98 ? 19.943 3.596 -28.399 1.00 71.88 98 GLN A O 1
ATOM 816 N N . GLU A 1 99 ? 20.212 4.095 -26.237 1.00 73.38 99 GLU A N 1
ATOM 817 C CA . GLU A 1 99 ? 21.627 3.714 -26.189 1.00 73.38 99 GLU A CA 1
ATOM 818 C C . GLU A 1 99 ? 21.843 2.210 -26.384 1.00 73.38 99 GLU A C 1
ATOM 820 O O . GLU A 1 99 ? 22.796 1.805 -27.051 1.00 73.38 99 GLU A O 1
ATOM 825 N N . ILE A 1 100 ? 20.983 1.367 -25.805 1.00 72.25 100 ILE A N 1
ATOM 826 C CA . ILE A 1 100 ? 21.046 -0.089 -25.984 1.00 72.25 100 ILE A CA 1
ATOM 827 C C . ILE A 1 100 ? 20.721 -0.453 -27.433 1.00 72.25 100 ILE A C 1
ATOM 829 O O . ILE A 1 100 ? 21.453 -1.245 -28.027 1.00 72.25 100 ILE A O 1
ATOM 833 N N . ILE A 1 101 ? 19.680 0.153 -28.014 1.00 69.06 101 ILE A N 1
ATOM 834 C CA . ILE A 1 101 ? 19.312 -0.020 -29.424 1.00 69.06 101 ILE A CA 1
ATOM 835 C C . ILE A 1 101 ? 20.463 0.444 -30.317 1.00 69.06 101 ILE A C 1
ATOM 837 O O . ILE A 1 101 ? 20.881 -0.323 -31.170 1.00 69.06 101 ILE A O 1
ATOM 841 N N . ALA A 1 102 ? 21.053 1.614 -30.069 1.00 71.00 102 ALA A N 1
ATOM 842 C CA . ALA A 1 102 ? 22.199 2.113 -30.831 1.00 71.00 102 ALA A CA 1
ATOM 843 C C . ALA A 1 102 ? 23.449 1.219 -30.709 1.00 71.00 102 ALA A C 1
ATOM 845 O O . ALA A 1 102 ? 24.259 1.158 -31.632 1.00 71.00 102 ALA A O 1
ATOM 846 N N . LYS A 1 103 ? 23.621 0.516 -29.579 1.00 70.88 103 LYS A N 1
ATOM 847 C CA . LYS A 1 103 ? 24.735 -0.422 -29.350 1.00 70.88 103 LYS A CA 1
ATOM 848 C C . LYS A 1 103 ? 24.497 -1.818 -29.940 1.00 70.88 103 LYS A C 1
ATOM 850 O O . LYS A 1 103 ? 25.474 -2.481 -30.271 1.00 70.88 103 LYS A O 1
ATOM 855 N N . HIS A 1 104 ? 23.250 -2.292 -30.027 1.00 55.50 104 HIS A N 1
ATOM 856 C CA . HIS A 1 104 ? 22.914 -3.660 -30.473 1.00 55.50 104 HIS A CA 1
ATOM 857 C C . HIS A 1 104 ? 22.335 -3.742 -31.885 1.00 55.50 104 HIS A C 1
ATOM 859 O O . HIS A 1 104 ? 22.490 -4.760 -32.556 1.00 55.50 104 HIS A O 1
ATOM 865 N N . VAL A 1 105 ? 21.675 -2.687 -32.337 1.00 53.62 105 VAL A N 1
ATOM 866 C CA . VAL A 1 105 ? 21.133 -2.545 -33.679 1.00 53.62 105 VAL A CA 1
ATOM 867 C C . VAL A 1 105 ? 21.977 -1.453 -34.324 1.00 53.62 105 VAL A C 1
ATOM 869 O O . VAL A 1 105 ? 21.773 -0.266 -34.081 1.00 53.62 105 VAL A O 1
ATOM 872 N N . GLY A 1 106 ? 22.991 -1.849 -35.102 1.00 48.91 106 GLY A N 1
ATOM 873 C CA . GLY A 1 106 ? 23.675 -0.909 -35.997 1.00 48.91 106 GLY A CA 1
ATOM 874 C C . GLY A 1 106 ? 22.646 -0.124 -36.827 1.00 48.91 106 GLY A C 1
ATOM 875 O O . GLY A 1 106 ? 21.513 -0.596 -36.955 1.00 48.91 106 GLY A O 1
ATOM 876 N N . PRO A 1 107 ? 23.003 1.067 -37.347 1.00 42.88 107 PRO A N 1
ATOM 877 C CA . PRO A 1 107 ? 22.050 2.055 -37.849 1.00 42.88 107 PRO A CA 1
ATOM 878 C C . PRO A 1 107 ? 21.028 1.369 -38.746 1.00 42.88 107 PRO A C 1
ATOM 880 O O . PRO A 1 107 ? 21.393 0.831 -39.788 1.00 42.88 107 PRO A O 1
ATOM 883 N N . LEU A 1 108 ? 19.770 1.333 -38.294 1.00 45.97 108 LEU A N 1
ATOM 884 C CA . LEU A 1 108 ? 18.659 0.862 -39.106 1.00 45.97 108 LEU A CA 1
ATOM 885 C C . LEU A 1 108 ? 18.695 1.695 -40.377 1.00 45.97 108 LEU A C 1
ATOM 887 O O . LEU A 1 108 ? 18.438 2.901 -40.339 1.00 45.97 108 LEU A O 1
ATOM 891 N N . GLU A 1 109 ? 19.108 1.058 -41.470 1.00 42.03 109 GLU A N 1
ATOM 892 C CA . GLU A 1 109 ? 19.120 1.669 -42.781 1.00 42.03 109 GLU A CA 1
ATOM 893 C C . GLU A 1 109 ? 17.755 2.301 -43.000 1.00 42.03 109 GLU A C 1
ATOM 895 O O . GLU A 1 109 ? 16.713 1.640 -42.923 1.00 42.03 109 GLU A O 1
ATOM 900 N N . ALA A 1 110 ? 17.787 3.607 -43.253 1.00 43.25 110 ALA A N 1
ATOM 901 C CA . ALA A 1 110 ? 16.690 4.365 -43.805 1.00 43.25 110 ALA A CA 1
ATOM 902 C C . ALA A 1 110 ? 16.334 3.759 -45.170 1.00 43.25 110 ALA A C 1
ATOM 904 O O . ALA A 1 110 ? 16.710 4.265 -46.221 1.00 43.25 110 ALA A O 1
ATOM 905 N N . THR A 1 111 ? 15.613 2.642 -45.151 1.00 40.12 111 THR A N 1
ATOM 906 C CA . THR A 1 111 ? 15.039 2.027 -46.340 1.00 40.12 111 THR A CA 1
ATOM 907 C C . THR A 1 111 ? 13.709 2.727 -46.563 1.00 40.12 111 THR A C 1
ATOM 909 O O . THR A 1 111 ? 12.638 2.280 -46.162 1.00 40.12 111 THR A O 1
ATOM 912 N N . SER A 1 112 ? 13.787 3.932 -47.109 1.00 46.19 112 SER A N 1
ATOM 913 C CA . SER A 1 112 ? 12.641 4.652 -47.639 1.00 46.19 112 SER A CA 1
ATOM 914 C C . SER A 1 112 ? 13.110 5.463 -48.835 1.00 46.19 112 SER A C 1
ATOM 916 O O . SER A 1 112 ? 13.904 6.384 -48.660 1.00 46.19 112 SER A O 1
ATOM 918 N N . ARG A 1 113 ? 12.515 5.140 -49.999 1.00 39.47 113 ARG A N 1
ATOM 919 C CA . ARG A 1 113 ? 12.663 5.732 -51.350 1.00 39.47 113 ARG A CA 1
ATOM 920 C C . ARG A 1 113 ? 13.800 5.097 -52.162 1.00 39.47 113 ARG A C 1
ATOM 922 O O . ARG A 1 113 ? 14.931 5.105 -51.716 1.00 39.47 113 ARG A O 1
ATOM 929 N N . GLU A 1 114 ? 13.614 4.507 -53.339 1.00 36.72 114 GLU A N 1
ATOM 930 C CA . GLU A 1 114 ? 12.522 4.454 -54.321 1.00 36.72 114 GLU A CA 1
ATOM 931 C C . GLU A 1 114 ? 12.757 3.204 -55.195 1.00 36.72 114 GLU A C 1
ATOM 933 O O . GLU A 1 114 ? 13.858 3.005 -55.702 1.00 36.72 114 GLU A O 1
ATOM 938 N N . GLN A 1 115 ? 11.731 2.390 -55.427 1.00 36.72 115 GLN A N 1
ATOM 939 C CA . GLN A 1 115 ? 11.638 1.565 -56.634 1.00 36.72 115 GLN A CA 1
ATOM 940 C C . GLN A 1 115 ? 10.284 1.875 -57.274 1.00 36.72 115 GLN A C 1
ATOM 942 O O . GLN A 1 115 ? 9.259 1.610 -56.642 1.00 36.72 115 GLN A O 1
ATOM 947 N N . PRO A 1 116 ? 10.230 2.416 -58.501 1.00 41.50 116 PRO A N 1
ATOM 948 C CA . PRO A 1 116 ? 9.108 2.172 -59.386 1.00 41.50 116 PRO A CA 1
ATOM 949 C C . PRO A 1 116 ? 9.332 0.849 -60.147 1.00 41.50 116 PRO A C 1
ATOM 951 O O . PRO A 1 116 ? 10.480 0.450 -60.357 1.00 41.50 116 PRO A O 1
ATOM 954 N N . PRO A 1 117 ? 8.247 0.153 -60.520 1.00 48.50 117 PRO A N 1
ATOM 955 C CA . PRO A 1 117 ? 8.282 -1.209 -61.039 1.00 48.50 117 PRO A CA 1
ATOM 956 C C . PRO A 1 117 ? 8.797 -1.286 -62.481 1.00 48.50 117 PRO A C 1
ATOM 958 O O . PRO A 1 117 ? 8.742 -0.319 -63.238 1.00 48.50 117 PRO A O 1
A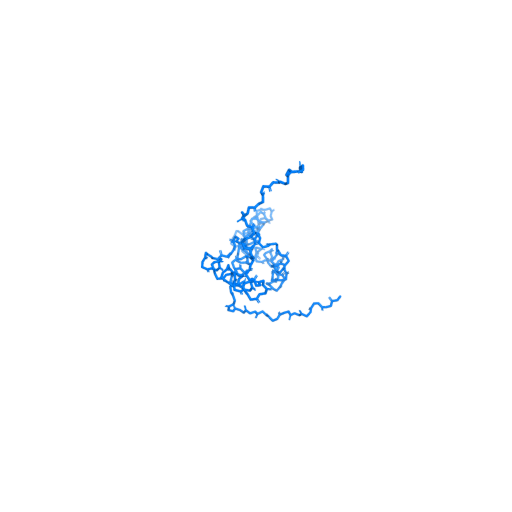TOM 961 N N . GLU A 1 118 ? 9.272 -2.480 -62.831 1.00 44.22 118 GLU A N 1
ATOM 962 C CA . GLU A 1 118 ? 9.607 -2.931 -64.181 1.00 44.22 118 GLU A CA 1
ATOM 963 C C . GLU A 1 118 ? 8.464 -2.685 -65.179 1.00 44.22 118 GLU A C 1
ATOM 965 O O . GLU A 1 118 ? 7.319 -3.044 -64.909 1.00 44.22 118 GLU A O 1
ATOM 970 N N . GLU A 1 119 ? 8.796 -2.209 -66.381 1.00 43.25 119 GLU A N 1
ATOM 971 C CA . GLU A 1 119 ? 8.052 -2.577 -67.587 1.00 43.25 119 GLU A CA 1
ATOM 972 C C . GLU A 1 119 ? 9.014 -3.163 -68.623 1.00 43.25 119 GLU A C 1
ATOM 974 O O . GLU A 1 119 ? 9.941 -2.527 -69.122 1.00 43.25 119 GLU A O 1
ATOM 979 N N . THR A 1 120 ? 8.766 -4.438 -68.892 1.00 42.72 120 THR A N 1
ATOM 980 C CA . THR A 1 120 ? 9.253 -5.253 -69.998 1.00 42.72 120 THR A CA 1
ATOM 981 C C . THR A 1 120 ? 8.889 -4.661 -71.359 1.00 42.72 120 THR A C 1
ATOM 983 O O . THR A 1 120 ? 7.714 -4.362 -71.584 1.00 42.72 120 THR A O 1
ATOM 986 N N . SER A 1 121 ? 9.841 -4.629 -72.296 1.00 45.06 121 SER A N 1
ATOM 987 C CA . SER A 1 121 ? 9.664 -4.976 -73.724 1.00 45.06 121 SER A CA 1
ATOM 988 C C . SER A 1 121 ? 11.014 -5.102 -74.423 1.00 45.06 121 SER A C 1
ATOM 990 O O . SER A 1 121 ? 11.851 -4.190 -74.249 1.00 45.06 121 SER A O 1
#